Protein AF-A0A7X9S765-F1 (afdb_monomer)

Nearest PDB structures (foldseek):
  2fhp-assembly1_A  TM=6.533E-01  e=2.193E+00  Enterococcus faecalis V583
  2fhp-assembly2_B  TM=6.497E-01  e=2.657E+00  Enterococcus faecalis V583
  2esr-assembly1_B  TM=6.242E-01  e=3.901E+00  Streptococcus pyogenes MGAS10394

Structure (mmCIF, N/CA/C/O backbone):
data_AF-A0A7X9S765-F1
#
_entry.id   AF-A0A7X9S765-F1
#
loop_
_atom_site.group_PDB
_atom_site.id
_atom_site.type_symbol
_atom_site.label_atom_id
_atom_site.label_alt_id
_atom_site.label_comp_id
_atom_site.label_asym_id
_atom_site.label_entity_id
_atom_site.label_seq_id
_atom_site.pdbx_PDB_ins_code
_atom_site.Cartn_x
_atom_site.Cartn_y
_atom_site.Cartn_z
_atom_site.occupancy
_atom_site.B_iso_or_equiv
_atom_site.auth_seq_id
_atom_site.auth_comp_id
_atom_site.auth_asym_id
_atom_site.auth_atom_id
_atom_site.pdbx_PDB_model_num
ATOM 1 N N . MET A 1 1 ? -46.653 29.410 30.226 1.00 49.03 1 MET A N 1
ATOM 2 C CA . MET A 1 1 ? -45.856 28.169 30.384 1.00 49.03 1 MET A CA 1
ATOM 3 C C . MET A 1 1 ? -44.646 28.232 29.457 1.00 49.03 1 MET A C 1
ATOM 5 O O . MET A 1 1 ? -44.858 28.237 28.248 1.00 49.03 1 MET A O 1
ATOM 9 N N . PRO A 1 2 ? -43.400 28.328 29.954 1.00 49.56 2 PRO A N 1
ATOM 10 C CA . PRO A 1 2 ? -42.235 28.305 29.075 1.00 49.56 2 PRO A CA 1
ATOM 11 C C . PRO A 1 2 ? -42.016 26.884 28.536 1.00 49.56 2 PRO A C 1
ATOM 13 O O . PRO A 1 2 ? -41.961 25.911 29.292 1.00 49.56 2 PRO A O 1
ATOM 16 N N . ARG A 1 3 ? -41.939 26.763 27.207 1.00 58.03 3 ARG A N 1
ATOM 17 C CA . ARG A 1 3 ? -41.667 25.506 26.501 1.00 58.03 3 ARG A CA 1
ATOM 18 C C . ARG A 1 3 ? -40.238 25.074 26.836 1.00 58.03 3 ARG A C 1
ATOM 20 O O . ARG A 1 3 ? -39.286 25.749 26.460 1.00 58.03 3 ARG A O 1
ATOM 27 N N . ARG A 1 4 ? -40.088 23.973 27.576 1.00 59.16 4 ARG A N 1
ATOM 28 C CA . ARG A 1 4 ? -38.783 23.366 27.870 1.00 59.16 4 ARG A CA 1
ATOM 29 C C . ARG A 1 4 ? -38.163 22.875 26.558 1.00 59.16 4 ARG A C 1
ATOM 31 O O . ARG A 1 4 ? -38.543 21.818 26.059 1.00 59.16 4 ARG A O 1
ATOM 38 N N . CYS A 1 5 ? -37.224 23.633 25.998 1.00 58.06 5 CYS A N 1
ATOM 39 C CA . CYS A 1 5 ? -36.387 23.169 24.897 1.00 58.06 5 CYS A CA 1
ATOM 40 C C . CYS A 1 5 ? -35.448 22.084 25.438 1.00 58.06 5 CYS A C 1
ATOM 42 O O . CYS A 1 5 ? -34.523 22.376 26.189 1.00 58.06 5 CYS A O 1
ATOM 44 N N . LYS A 1 6 ? -35.717 20.816 25.109 1.00 62.91 6 LYS A N 1
ATOM 45 C CA . LYS A 1 6 ? -34.779 19.718 25.367 1.00 62.91 6 LYS A CA 1
ATOM 46 C C . LYS A 1 6 ? -33.604 19.871 24.403 1.00 62.91 6 LYS A C 1
ATOM 48 O O . LYS A 1 6 ? -33.764 19.664 23.204 1.00 62.91 6 LYS A O 1
ATOM 53 N N . THR A 1 7 ? -32.442 20.244 24.922 1.00 64.12 7 THR A N 1
ATOM 54 C CA . THR A 1 7 ? -31.187 20.280 24.168 1.00 6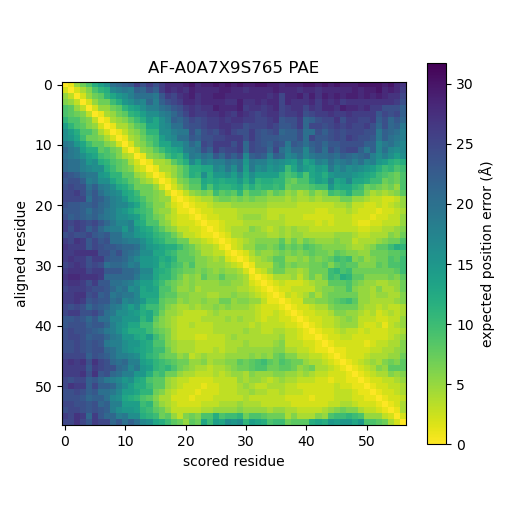4.12 7 THR A CA 1
ATOM 55 C C . THR A 1 7 ? -30.756 18.840 23.898 1.00 64.12 7 THR A C 1
ATOM 57 O O . THR A 1 7 ? -30.326 18.131 24.805 1.00 64.12 7 THR A O 1
ATOM 60 N N . ILE A 1 8 ? -30.947 18.369 22.667 1.00 64.75 8 ILE A N 1
ATOM 61 C CA . ILE A 1 8 ? -30.514 17.035 22.245 1.00 64.75 8 ILE A CA 1
ATOM 62 C C . ILE A 1 8 ? -29.043 17.152 21.849 1.00 64.75 8 ILE A C 1
ATOM 64 O O . ILE A 1 8 ? -28.719 17.705 20.798 1.00 64.75 8 ILE A O 1
ATOM 68 N N . PHE A 1 9 ? -28.148 16.652 22.698 1.00 62.66 9 PHE A N 1
ATOM 69 C CA . PHE A 1 9 ? -26.749 16.460 22.332 1.00 62.66 9 PHE A CA 1
ATOM 70 C C . PHE A 1 9 ? -26.674 15.266 21.378 1.00 62.66 9 PHE A C 1
ATOM 72 O O . PHE A 1 9 ? -26.832 14.116 21.777 1.00 62.66 9 PHE A O 1
ATOM 79 N N . VAL A 1 10 ? -26.512 15.551 20.085 1.00 64.19 10 VAL A N 1
ATOM 80 C CA . VAL A 1 10 ? -26.254 14.523 19.075 1.00 64.19 10 VAL A CA 1
ATOM 81 C C . VAL A 1 10 ? -24.763 14.215 19.130 1.00 64.19 10 VAL A C 1
ATOM 83 O O . VAL A 1 10 ? -23.961 14.920 18.515 1.00 64.19 10 VAL A O 1
ATOM 86 N N . ASP A 1 11 ? -24.396 13.178 19.879 1.00 64.06 11 ASP A N 1
ATOM 87 C CA . ASP A 1 11 ? -23.041 12.631 19.896 1.00 64.06 11 ASP A CA 1
ATOM 88 C C . ASP A 1 11 ? -22.735 12.033 18.513 1.00 64.06 11 ASP A C 1
ATOM 90 O O . ASP A 1 11 ? -23.028 10.876 18.202 1.00 64.06 11 ASP A O 1
ATOM 94 N N . ARG A 1 12 ? -22.212 12.864 17.605 1.00 64.88 12 ARG A N 1
ATOM 95 C CA . ARG A 1 12 ? -21.703 12.388 16.320 1.00 64.88 12 ARG A CA 1
ATOM 96 C C . ARG A 1 12 ? -20.429 11.613 16.622 1.00 64.88 12 ARG A C 1
ATOM 98 O O . ARG A 1 12 ? -19.368 12.207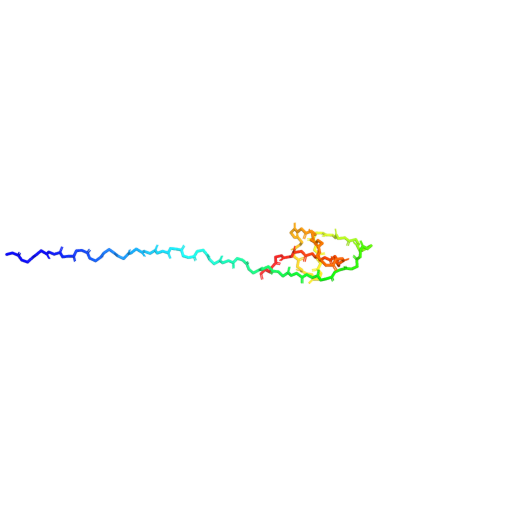 16.780 1.00 64.88 12 ARG A O 1
ATOM 105 N N . SER A 1 13 ? -20.532 10.28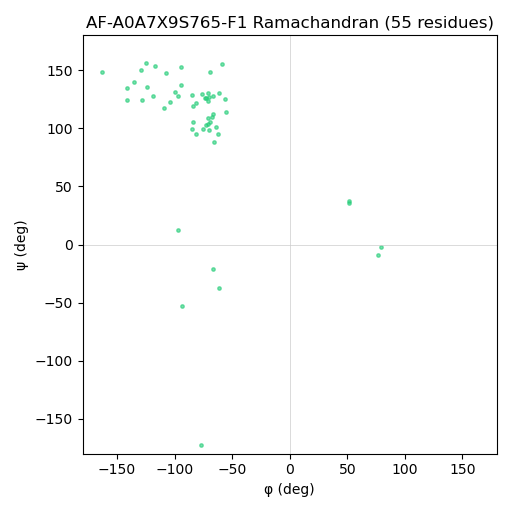8 16.693 1.00 64.81 13 SER A N 1
ATOM 106 C CA . SER A 1 13 ? -19.365 9.412 16.770 1.00 64.81 13 SER A CA 1
ATOM 107 C C . SER A 1 13 ? -18.539 9.575 15.489 1.00 64.81 13 SER A C 1
ATOM 109 O O . SER A 1 13 ? -18.828 8.984 14.447 1.00 64.81 13 SER A O 1
ATOM 111 N N . ILE A 1 14 ? -17.529 10.446 15.529 1.00 66.62 14 ILE A N 1
ATOM 112 C CA . ILE A 1 14 ? -16.566 10.596 14.441 1.00 66.62 14 ILE A CA 1
ATOM 113 C C . ILE A 1 14 ? -15.635 9.387 14.533 1.00 66.62 14 ILE A C 1
ATOM 115 O O . ILE A 1 14 ? -14.720 9.356 15.357 1.00 66.62 14 ILE A O 1
ATOM 119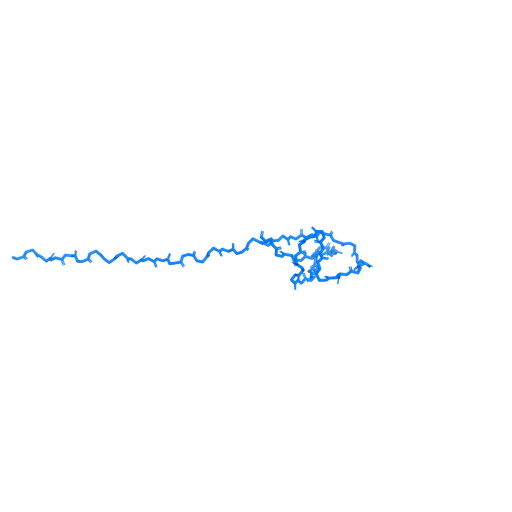 N N . LYS A 1 15 ? -15.871 8.368 13.695 1.00 68.62 15 LYS A N 1
ATOM 120 C CA . LYS A 1 15 ? -14.931 7.248 13.537 1.00 68.62 15 LYS A CA 1
ATOM 121 C C . LYS A 1 15 ? -13.563 7.820 13.166 1.00 68.62 15 LYS A C 1
ATOM 123 O O . LYS A 1 15 ? -13.401 8.382 12.081 1.00 68.62 15 LYS A O 1
ATOM 128 N N . LYS A 1 16 ? -12.582 7.668 14.060 1.00 67.12 16 LYS A N 1
ATOM 129 C CA . LYS A 1 16 ? -11.185 7.998 13.765 1.00 67.12 16 LYS A CA 1
ATOM 130 C C . LYS A 1 16 ? -10.762 7.202 12.531 1.00 67.12 16 LYS A C 1
ATOM 132 O O . LYS A 1 16 ? -10.933 5.983 12.482 1.00 67.12 16 LYS A O 1
ATOM 137 N N . LYS A 1 17 ? -10.266 7.899 11.507 1.00 69.19 17 LYS A N 1
ATOM 138 C CA . LYS A 1 17 ? -9.682 7.236 10.340 1.00 69.19 17 LYS A CA 1
ATOM 139 C C . LYS A 1 17 ? -8.417 6.529 10.808 1.00 69.19 17 LYS A C 1
ATOM 141 O O . LYS A 1 17 ? -7.578 7.157 11.443 1.00 69.19 17 LYS A O 1
ATOM 146 N N . LYS A 1 18 ? -8.300 5.240 10.495 1.00 70.44 18 LYS A N 1
ATOM 147 C CA . LYS A 1 18 ? -7.049 4.509 10.684 1.00 70.44 18 LYS A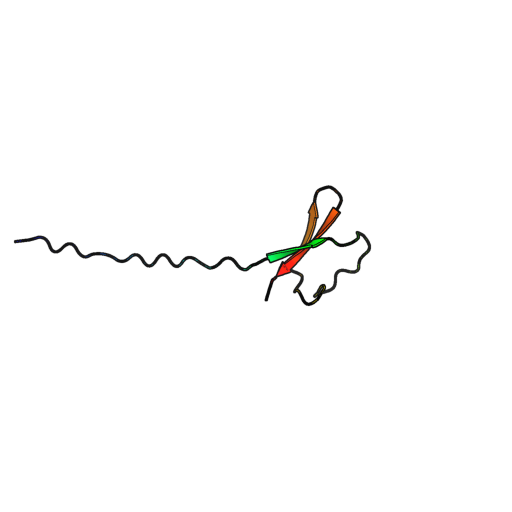 CA 1
ATOM 148 C C . LYS A 1 18 ? -5.975 5.150 9.813 1.00 70.44 18 LYS A C 1
ATOM 150 O O . LYS A 1 18 ? -6.219 5.398 8.627 1.00 70.44 18 LYS A O 1
ATOM 155 N N . GLU A 1 19 ? -4.828 5.443 10.401 1.00 78.31 19 GLU A N 1
ATOM 156 C CA . GLU A 1 19 ? -3.701 5.999 9.668 1.00 78.31 19 GLU A CA 1
ATOM 157 C C . GLU A 1 19 ? -3.131 4.921 8.741 1.00 78.31 19 GLU A C 1
ATOM 159 O O . GLU A 1 19 ? -2.860 3.793 9.151 1.00 78.31 19 GLU A O 1
ATOM 164 N N . THR A 1 20 ? -3.009 5.241 7.454 1.00 84.44 20 THR A N 1
ATOM 165 C CA . THR A 1 20 ? -2.442 4.324 6.459 1.00 84.44 20 THR A CA 1
ATOM 166 C C . THR A 1 20 ? -1.283 4.995 5.758 1.00 84.44 20 THR A C 1
ATOM 168 O O . THR A 1 20 ? -1.423 6.140 5.324 1.00 84.44 20 THR A O 1
ATOM 171 N N . ILE A 1 21 ? -0.187 4.264 5.595 1.00 86.31 21 ILE A N 1
ATOM 172 C CA . ILE A 1 21 ? 1.066 4.754 5.017 1.00 86.31 21 ILE A CA 1
ATOM 173 C C . ILE A 1 21 ? 1.224 4.159 3.613 1.00 86.31 21 ILE A C 1
ATOM 175 O O . ILE A 1 21 ? 0.757 3.051 3.341 1.00 86.31 21 ILE A O 1
ATOM 179 N N . LEU A 1 22 ? 1.844 4.909 2.700 1.00 88.50 22 LEU A N 1
ATOM 180 C CA . LEU A 1 22 ? 2.264 4.416 1.389 1.00 88.50 22 LEU A CA 1
ATOM 181 C C . LEU A 1 22 ? 3.787 4.310 1.372 1.00 88.50 22 LEU A C 1
ATOM 183 O O . LEU A 1 22 ? 4.469 5.321 1.505 1.00 88.50 22 LEU A O 1
ATOM 187 N N . ILE A 1 23 ? 4.299 3.098 1.193 1.00 86.75 23 ILE A N 1
ATOM 188 C CA . ILE A 1 23 ? 5.735 2.820 1.099 1.00 86.75 23 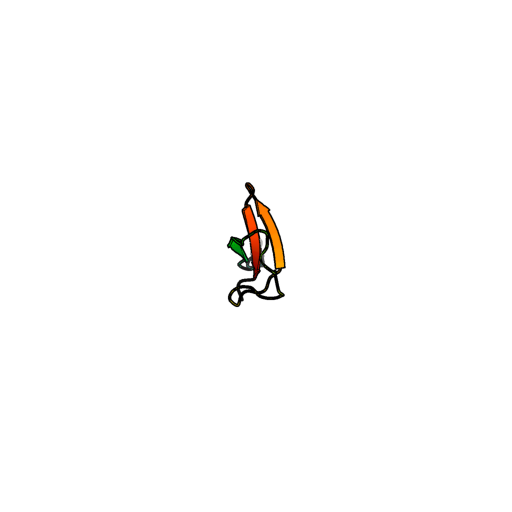ILE A CA 1
ATOM 189 C C . ILE A 1 23 ? 6.063 2.572 -0.370 1.00 86.75 23 ILE A C 1
ATOM 191 O O . ILE A 1 23 ? 5.447 1.707 -0.986 1.00 86.75 23 ILE A O 1
ATOM 195 N N . GLU A 1 24 ? 6.981 3.346 -0.950 1.00 88.94 24 GLU A N 1
ATOM 196 C CA . GLU A 1 24 ? 7.475 3.095 -2.310 1.00 88.94 24 GLU A CA 1
ATOM 197 C C . GLU A 1 24 ? 8.348 1.839 -2.304 1.00 88.94 24 GLU A C 1
ATOM 199 O O . GLU A 1 24 ? 9.237 1.703 -1.464 1.00 88.94 24 GLU A O 1
ATOM 204 N N . VAL A 1 25 ? 8.079 0.920 -3.227 1.00 88.00 25 VAL A N 1
ATOM 205 C CA . VAL A 1 25 ? 8.817 -0.333 -3.383 1.00 88.00 25 VAL A CA 1
ATOM 206 C C . VAL A 1 25 ? 9.253 -0.512 -4.840 1.00 88.00 25 VAL A C 1
ATOM 208 O O . VAL A 1 25 ? 8.571 -0.046 -5.758 1.00 88.00 25 VAL A O 1
ATOM 211 N N . PRO A 1 26 ? 10.379 -1.192 -5.088 1.00 86.69 26 PRO A N 1
ATOM 212 C CA . PRO A 1 26 ? 10.729 -1.674 -6.419 1.00 86.69 26 PRO A CA 1
ATOM 213 C C . PRO A 1 26 ? 9.661 -2.623 -6.985 1.00 86.69 26 PRO A C 1
ATOM 215 O O . PRO A 1 26 ? 8.922 -3.271 -6.245 1.00 86.69 26 PRO A O 1
ATOM 218 N N . LYS A 1 27 ? 9.589 -2.727 -8.318 1.00 78.88 27 LYS A N 1
ATOM 219 C CA . LYS A 1 27 ? 8.627 -3.603 -9.011 1.00 78.88 27 LYS A CA 1
ATOM 220 C C . LYS A 1 27 ? 8.819 -5.083 -8.667 1.00 78.88 27 LYS A C 1
ATOM 222 O O . LYS A 1 27 ? 7.836 -5.808 -8.570 1.00 78.88 27 LYS A O 1
ATOM 227 N N . ASP A 1 28 ? 10.070 -5.496 -8.510 1.00 80.94 28 ASP A N 1
ATOM 228 C CA . ASP A 1 28 ? 10.474 -6.897 -8.354 1.00 80.94 28 ASP A CA 1
ATOM 229 C C . ASP A 1 28 ? 10.671 -7.292 -6.882 1.00 80.94 28 ASP A C 1
ATOM 231 O O . ASP A 1 28 ? 11.243 -8.332 -6.576 1.00 80.94 28 ASP A O 1
ATOM 235 N N . THR A 1 29 ? 10.228 -6.448 -5.948 1.00 78.50 29 THR A N 1
ATOM 236 C CA . THR A 1 29 ? 10.301 -6.755 -4.519 1.00 78.50 29 THR A CA 1
ATOM 237 C C . THR A 1 29 ? 9.216 -7.749 -4.132 1.00 78.50 29 THR A C 1
ATOM 239 O O . THR A 1 29 ? 8.036 -7.530 -4.410 1.00 78.50 29 THR A O 1
ATOM 242 N N . GLU A 1 30 ? 9.605 -8.819 -3.442 1.00 76.06 30 GLU A N 1
ATOM 243 C CA . GLU A 1 30 ? 8.664 -9.762 -2.844 1.00 76.06 30 GLU A CA 1
ATOM 244 C C . GLU A 1 30 ? 7.891 -9.077 -1.709 1.00 76.06 30 GLU A C 1
ATOM 246 O O . GLU A 1 30 ? 8.435 -8.725 -0.661 1.00 76.06 30 GLU A O 1
ATOM 251 N N . ILE A 1 31 ? 6.601 -8.838 -1.944 1.00 77.94 31 ILE A N 1
ATOM 252 C CA . ILE A 1 31 ? 5.695 -8.230 -0.968 1.00 77.94 31 ILE A CA 1
ATOM 253 C C . ILE A 1 31 ? 5.167 -9.350 -0.069 1.00 77.94 31 ILE A C 1
ATOM 255 O O . ILE A 1 31 ? 4.253 -10.079 -0.451 1.00 77.94 31 ILE A O 1
ATOM 259 N N . GLY 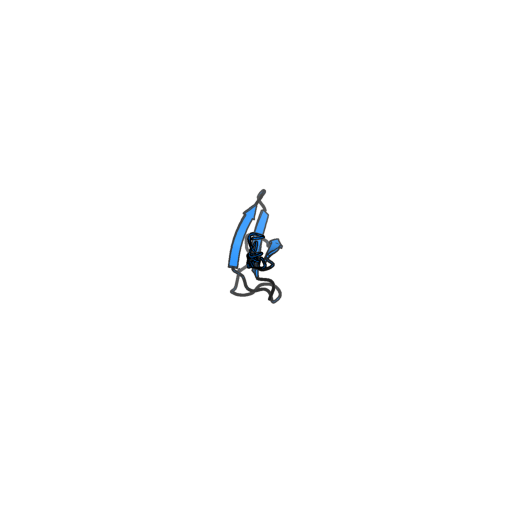A 1 32 ? 5.754 -9.485 1.119 1.00 78.50 32 GLY A N 1
ATOM 260 C CA . GLY A 1 32 ? 5.228 -10.343 2.180 1.00 78.50 32 GLY A CA 1
ATOM 261 C C . GLY A 1 32 ? 4.033 -9.722 2.916 1.00 78.50 32 GLY A C 1
ATOM 262 O O . GLY A 1 32 ? 3.534 -8.652 2.564 1.00 78.50 32 GLY A O 1
ATOM 263 N N . GLU A 1 33 ? 3.589 -10.374 3.992 1.00 78.69 33 GLU A N 1
ATOM 264 C CA . GLU A 1 33 ? 2.492 -9.880 4.846 1.00 78.69 33 GLU A CA 1
ATOM 265 C C . GLU A 1 33 ? 2.852 -8.593 5.616 1.00 78.69 33 GLU A C 1
ATOM 267 O O . GLU A 1 33 ? 1.971 -7.823 6.013 1.00 78.69 33 GLU A O 1
ATOM 272 N N . TYR A 1 34 ? 4.149 -8.332 5.788 1.00 78.69 34 TYR A N 1
ATOM 273 C CA . TYR A 1 34 ? 4.685 -7.160 6.470 1.00 78.69 34 TYR A CA 1
ATOM 274 C C . TYR A 1 34 ? 5.846 -6.562 5.676 1.00 78.69 34 TYR A C 1
ATOM 276 O O . TYR A 1 34 ? 6.694 -7.287 5.160 1.00 78.69 34 TYR A O 1
ATOM 284 N N . ILE A 1 35 ? 5.910 -5.232 5.620 1.00 81.44 35 ILE A N 1
ATOM 285 C CA . ILE A 1 35 ? 7.037 -4.477 5.058 1.00 81.44 35 ILE A CA 1
ATOM 286 C C . ILE A 1 35 ? 7.474 -3.451 6.097 1.00 81.44 35 ILE A C 1
ATOM 288 O O . ILE A 1 35 ? 6.663 -2.641 6.541 1.00 81.44 35 ILE A O 1
ATOM 292 N N . ASN A 1 36 ? 8.754 -3.478 6.479 1.00 77.62 36 ASN A N 1
ATOM 293 C CA . ASN A 1 36 ? 9.341 -2.575 7.480 1.00 77.62 36 ASN A CA 1
ATOM 294 C C . ASN A 1 36 ? 8.550 -2.517 8.804 1.00 77.62 36 ASN A C 1
ATOM 296 O O . ASN A 1 36 ? 8.424 -1.458 9.407 1.00 77.62 36 ASN A O 1
ATOM 300 N N . GLY A 1 37 ? 7.974 -3.645 9.233 1.00 80.69 37 GLY A N 1
ATOM 301 C CA . GLY A 1 37 ? 7.151 -3.724 10.447 1.00 80.69 37 GLY A CA 1
ATOM 302 C C . GLY A 1 37 ? 5.709 -3.225 10.288 1.00 80.69 37 GLY A C 1
ATOM 303 O O . GLY A 1 37 ? 4.923 -3.351 11.221 1.00 80.69 37 GLY A O 1
ATOM 304 N N . PHE A 1 38 ? 5.324 -2.723 9.111 1.00 83.88 38 PHE A N 1
ATOM 305 C CA . PHE A 1 38 ? 3.948 -2.336 8.815 1.00 83.88 38 PHE A CA 1
ATOM 306 C C . PHE A 1 38 ? 3.194 -3.468 8.128 1.00 83.88 38 PHE A C 1
ATOM 308 O O . PHE A 1 38 ? 3.707 -4.103 7.202 1.00 83.88 38 PHE A O 1
ATOM 315 N N . LYS A 1 39 ? 1.945 -3.688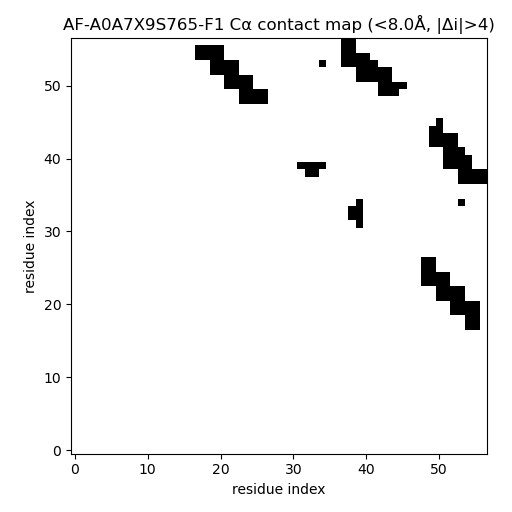 8.544 1.00 84.38 39 LYS A N 1
ATOM 316 C CA . LYS A 1 39 ? 1.080 -4.699 7.937 1.00 84.38 39 LYS A CA 1
ATOM 317 C C . LYS A 1 39 ? 0.663 -4.261 6.541 1.00 84.38 39 LYS A C 1
ATOM 319 O O . LYS A 1 39 ? 0.068 -3.193 6.372 1.00 84.38 39 LYS A O 1
ATOM 324 N N . VAL A 1 40 ? 0.946 -5.096 5.549 1.00 87.25 40 VAL A N 1
ATOM 325 C CA . VAL A 1 40 ? 0.568 -4.830 4.164 1.00 87.25 40 VAL A CA 1
ATOM 326 C C . VAL A 1 40 ? -0.936 -5.029 4.004 1.00 87.25 40 VAL A C 1
ATOM 328 O O . VAL A 1 40 ? -1.482 -6.078 4.328 1.00 87.25 40 VAL A O 1
ATOM 331 N N . ILE A 1 41 ? -1.619 -4.008 3.485 1.00 87.88 41 ILE A N 1
ATOM 332 C CA . ILE A 1 41 ? -3.042 -4.088 3.133 1.00 87.88 41 ILE A CA 1
ATOM 333 C C . ILE A 1 41 ? -3.173 -4.458 1.659 1.00 87.88 41 ILE A C 1
ATOM 335 O O . ILE A 1 41 ? -3.918 -5.367 1.304 1.00 87.88 41 ILE A O 1
ATOM 339 N N . LYS A 1 42 ? -2.499 -3.702 0.783 1.00 87.50 42 LYS A N 1
ATOM 340 C CA . LYS A 1 42 ? -2.518 -3.946 -0.662 1.00 87.50 42 LYS A CA 1
ATOM 341 C C . LYS A 1 42 ? -1.384 -3.235 -1.402 1.00 87.50 42 LYS A C 1
ATOM 343 O O . LYS A 1 42 ? -1.043 -2.107 -1.035 1.00 87.50 42 LYS A O 1
ATOM 348 N N . PRO A 1 43 ? -0.878 -3.812 -2.500 1.00 88.12 43 PRO A N 1
ATOM 349 C CA . PRO A 1 43 ? -0.050 -3.085 -3.452 1.00 88.12 43 PRO A CA 1
ATOM 350 C C . PRO A 1 43 ? -0.876 -2.033 -4.213 1.00 88.12 43 PRO A C 1
ATOM 352 O O . PRO A 1 43 ? -2.075 -2.192 -4.453 1.00 88.12 43 PRO A O 1
ATOM 355 N N . VAL A 1 44 ? -0.236 -0.930 -4.592 1.00 89.12 44 VAL A N 1
ATOM 356 C CA . VAL A 1 44 ? -0.822 0.203 -5.314 1.00 89.12 44 VAL A CA 1
ATOM 357 C C . VAL A 1 44 ? 0.190 0.714 -6.334 1.00 89.12 44 VAL A C 1
ATOM 359 O O . VAL A 1 44 ? 1.291 1.106 -5.974 1.00 89.12 44 VAL A O 1
ATOM 362 N N . LYS A 1 45 ? -0.184 0.790 -7.611 1.00 86.06 45 LYS A N 1
ATOM 363 C CA . LYS A 1 45 ? 0.653 1.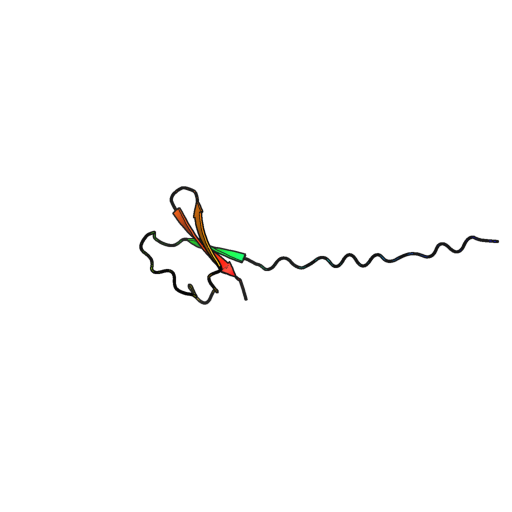418 -8.643 1.00 86.06 45 LYS A CA 1
ATOM 364 C C . LYS A 1 45 ? 0.208 2.861 -8.870 1.00 86.06 45 LYS A C 1
ATOM 366 O O . LYS A 1 45 ? -0.974 3.106 -9.109 1.00 86.06 45 LYS A O 1
ATOM 371 N N . ARG A 1 46 ? 1.133 3.820 -8.803 1.00 84.31 46 ARG A N 1
ATOM 372 C CA . ARG A 1 46 ? 0.869 5.246 -9.068 1.00 84.31 46 ARG A CA 1
ATOM 373 C C . ARG A 1 46 ? 2.041 5.863 -9.816 1.00 84.31 46 ARG A C 1
ATOM 375 O O . ARG A 1 46 ? 3.182 5.634 -9.447 1.00 84.31 46 ARG A O 1
ATOM 382 N N . PHE A 1 47 ? 1.757 6.645 -10.858 1.00 85.62 47 PHE A N 1
ATOM 383 C CA . PHE A 1 47 ? 2.777 7.372 -11.633 1.00 85.62 47 PHE A CA 1
ATOM 384 C C . PHE A 1 47 ? 3.948 6.490 -12.119 1.00 85.62 47 PHE A C 1
ATOM 386 O O . PHE A 1 47 ? 5.101 6.898 -12.080 1.00 85.62 47 PHE A O 1
ATOM 393 N N . GLY A 1 48 ? 3.669 5.243 -12.518 1.00 83.69 48 GLY A N 1
ATOM 394 C CA . GLY A 1 48 ? 4.700 4.287 -12.952 1.00 83.69 48 GLY A CA 1
ATOM 395 C C . GLY A 1 48 ? 5.521 3.646 -11.823 1.00 83.69 48 GLY A C 1
ATOM 396 O O . GLY A 1 48 ? 6.222 2.672 -12.081 1.00 83.69 48 GLY A O 1
ATOM 397 N N . LYS A 1 49 ? 5.374 4.119 -10.583 1.00 88.38 49 LYS A N 1
ATOM 398 C CA . LYS A 1 49 ? 6.017 3.588 -9.378 1.00 88.38 49 LYS A CA 1
ATOM 399 C C . LYS A 1 49 ? 5.113 2.592 -8.649 1.00 88.38 49 LYS A C 1
ATOM 401 O O . LYS A 1 49 ? 3.879 2.661 -8.750 1.00 88.38 49 LYS A O 1
ATOM 406 N N . TYR A 1 50 ? 5.728 1.662 -7.923 1.00 89.69 50 TYR A N 1
ATOM 407 C CA . TYR A 1 50 ? 5.027 0.679 -7.102 1.00 89.69 50 TYR A CA 1
ATOM 408 C C . TYR A 1 50 ? 5.048 1.144 -5.652 1.00 89.69 50 TYR A C 1
ATOM 410 O O . TYR A 1 50 ? 6.072 1.560 -5.125 1.00 89.69 50 TYR A O 1
ATOM 418 N N . TYR A 1 51 ? 3.884 1.113 -5.026 1.00 89.06 51 TYR A N 1
ATOM 419 C CA . TYR A 1 51 ? 3.693 1.446 -3.628 1.00 89.06 51 TYR A CA 1
ATOM 420 C C . TYR A 1 51 ? 3.007 0.284 -2.934 1.00 89.06 51 TYR A C 1
ATOM 422 O O . TYR A 1 51 ? 2.258 -0.474 -3.550 1.00 89.06 51 TYR A O 1
ATOM 430 N N . VAL A 1 52 ? 3.182 0.195 -1.628 1.00 89.19 52 VAL A N 1
ATOM 431 C CA . VAL A 1 52 ? 2.391 -0.681 -0.779 1.00 89.19 52 VAL A CA 1
ATOM 432 C C . VAL A 1 52 ? 1.656 0.172 0.229 1.00 89.19 52 VAL A C 1
ATOM 434 O O . VAL A 1 52 ? 2.237 1.033 0.888 1.00 89.19 52 VAL A O 1
ATOM 437 N N . LYS A 1 53 ? 0.342 -0.031 0.299 1.00 89.75 53 LYS A N 1
ATOM 438 C CA . LYS A 1 53 ? -0.488 0.574 1.326 1.00 89.75 53 LYS A CA 1
ATOM 439 C C . LYS A 1 53 ? -0.411 -0.300 2.564 1.00 89.75 53 LYS A C 1
ATOM 441 O O . LYS A 1 53 ? -0.847 -1.451 2.517 1.00 89.75 53 LYS A O 1
ATOM 446 N N . CYS A 1 54 ? 0.079 0.277 3.648 1.00 89.00 54 CYS A N 1
ATOM 447 C CA . CYS A 1 54 ? 0.222 -0.404 4.920 1.00 89.00 54 CYS A CA 1
ATOM 448 C C . CYS A 1 54 ? -0.644 0.246 6.003 1.00 89.00 54 CYS A C 1
ATOM 450 O O . CYS A 1 54 ? -0.994 1.429 5.921 1.00 89.00 54 CYS A O 1
ATOM 452 N N . GLU A 1 55 ? -1.015 -0.550 6.998 1.00 85.50 55 GLU A N 1
ATOM 453 C CA . GLU A 1 55 ? -1.682 -0.083 8.212 1.00 85.50 55 GLU A CA 1
ATOM 454 C C . GLU A 1 55 ? -0.615 0.386 9.206 1.00 85.50 55 GLU A C 1
ATOM 456 O O . GLU A 1 55 ? 0.359 -0.332 9.444 1.00 85.50 55 GLU A O 1
ATOM 461 N N . ASN A 1 56 ? -0.774 1.600 9.739 1.00 74.88 56 ASN A N 1
ATOM 462 C CA . ASN A 1 56 ? 0.006 2.048 10.888 1.00 74.88 56 ASN A CA 1
ATOM 463 C C . ASN A 1 56 ? -0.667 1.467 12.139 1.00 74.88 56 ASN A C 1
ATOM 465 O O . ASN A 1 56 ? -1.875 1.660 12.305 1.00 74.88 56 ASN A O 1
ATOM 469 N N . ASN A 1 57 ? 0.074 0.691 12.931 1.00 63.81 57 ASN A N 1
ATOM 470 C CA . ASN A 1 57 ? -0.462 -0.012 14.100 1.00 63.81 57 ASN A CA 1
ATOM 471 C C . ASN A 1 57 ? -0.534 0.915 15.317 1.00 63.81 57 ASN A C 1
ATOM 473 O O . ASN A 1 57 ? 0.418 1.708 15.490 1.00 63.81 57 ASN A O 1
#

Secondary structure (DSSP, 8-state):
---------------PPPPEEEEEE-TT----SEETTEEEEEEEEETTEEEEEEE--

Solvent-accessible surface area (backbone atoms only — not comparable to full-atom values): 3912 Å² total; per-residue (Å²): 132,86,79,82,79,78,83,77,82,77,83,74,81,75,77,75,77,79,57,68,46,76,46,80,45,67,88,86,58,87,82,58,72,52,56,98,88,26,44,52,73,44,80,45,79,56,95,94,41,37,28,35,35,22,45,63,132

Foldseek 3Di:
DDDPDDDDDPPPPPPPDFDKDKAWDDPPDDDDCDDPNFGFPAWDDDPNTIITITTDD

pLDDT: mean 77.04, std 11.23, range [49.03, 89.75]

Sequence (57 aa):
MPRRCKTIFVDRSIKKKKETILIEVPKDTEIGEYINGFKVIKPVKRFGKYYVKCENN

Radius of gyration: 21.82 Å; Cα contacts (8 Å, |Δi|>4): 69; chains: 1; bounding box: 57×39×43 Å

Mean predicted aligned error: 11.69 Å